Protein AF-A0A528FRF7-F1 (afdb_monomer)

pLDDT: mean 96.33, std 3.32, range [79.75, 98.62]

Radius of gyration: 13.52 Å; Cα contacts (8 Å, |Δi|>4): 137; chains: 1; bounding box: 30×24×41 Å

Foldseek 3Di:
DVVVPPQEDEDEQVVLCQAPNLVSLVVVVVVQVPDPGHYQYEYEDPRPVDPPPDHTNDDDDPVSNVVVCPDPRHDYHDDNPPVVVD

Mean predicted aligned error: 2.52 Å

Structure (mmCIF, N/CA/C/O backbone):
data_AF-A0A528FRF7-F1
#
_entry.id   AF-A0A528FRF7-F1
#
loop_
_atom_site.group_PDB
_atom_site.id
_atom_site.type_symbol
_atom_site.label_atom_id
_atom_site.label_alt_id
_atom_site.label_comp_id
_atom_site.label_asym_id
_atom_site.label_entity_id
_atom_site.label_seq_id
_atom_site.pdbx_PDB_ins_code
_atom_site.Cartn_x
_atom_site.Cartn_y
_atom_site.Cartn_z
_atom_site.occupancy
_atom_site.B_iso_or_equiv
_atom_site.auth_seq_id
_atom_site.auth_comp_id
_atom_site.auth_asym_id
_atom_site.auth_atom_id
_atom_site.pdbx_PDB_model_num
ATOM 1 N N . VAL A 1 1 ? 1.915 0.196 19.813 1.00 81.56 1 VAL A N 1
ATOM 2 C CA . VAL A 1 1 ? 1.434 1.600 19.749 1.00 81.56 1 VAL A CA 1
ATOM 3 C C . VAL A 1 1 ? 0.141 1.842 20.534 1.00 81.56 1 VAL A C 1
ATOM 5 O O . VAL A 1 1 ? 0.085 2.840 21.234 1.00 81.56 1 VAL A O 1
ATOM 8 N N . ILE A 1 2 ? -0.843 0.925 20.521 1.00 93.19 2 ILE A N 1
ATOM 9 C CA . ILE A 1 2 ? -2.150 1.091 21.205 1.00 93.19 2 ILE A CA 1
ATOM 10 C C . ILE A 1 2 ? -2.045 1.515 22.685 1.00 93.19 2 ILE A C 1
ATOM 12 O O . ILE A 1 2 ? -2.690 2.496 23.051 1.00 93.19 2 ILE A O 1
ATOM 16 N N . PRO A 1 3 ? -1.205 0.886 23.540 1.00 95.12 3 PRO A N 1
ATOM 17 C CA . PRO A 1 3 ? -1.112 1.280 24.952 1.00 95.12 3 PRO A CA 1
ATOM 18 C C . PRO A 1 3 ? -0.570 2.700 25.176 1.00 95.12 3 PRO A C 1
ATOM 20 O O . PRO A 1 3 ? -0.651 3.220 26.283 1.00 95.12 3 PRO A O 1
ATOM 23 N N . HIS A 1 4 ? -0.014 3.323 24.132 1.00 96.38 4 HIS A N 1
ATOM 24 C CA . HIS A 1 4 ? 0.519 4.683 24.156 1.00 96.38 4 HIS A CA 1
ATOM 25 C C . HIS A 1 4 ? -0.443 5.715 23.540 1.00 96.38 4 HIS A C 1
ATOM 27 O O . HIS A 1 4 ? -0.061 6.867 23.366 1.00 96.38 4 HIS A O 1
ATOM 33 N N . GLY A 1 5 ? -1.683 5.329 23.215 1.00 96.81 5 GLY A N 1
ATOM 34 C CA . GLY A 1 5 ? -2.741 6.247 22.775 1.00 96.81 5 GLY A CA 1
ATOM 35 C C . GLY A 1 5 ? -2.842 6.478 21.264 1.00 96.81 5 GLY A C 1
ATOM 36 O O . GLY A 1 5 ? -3.769 7.152 20.826 1.00 96.81 5 GLY A O 1
ATOM 37 N N . THR A 1 6 ? -1.956 5.904 20.444 1.00 96.75 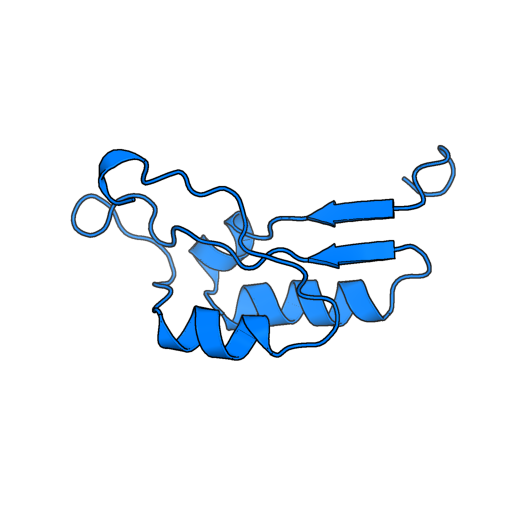6 THR A N 1
ATOM 38 C CA . THR A 1 6 ? -2.106 5.938 18.979 1.00 96.75 6 THR A CA 1
ATOM 39 C C . THR A 1 6 ? -3.177 4.941 18.548 1.00 96.75 6 THR A C 1
ATOM 41 O O . THR A 1 6 ? -2.963 3.728 18.590 1.00 96.75 6 THR A O 1
ATOM 44 N N . THR A 1 7 ? -4.324 5.463 18.127 1.00 96.56 7 THR A N 1
ATOM 45 C CA . THR A 1 7 ? -5.502 4.681 17.719 1.00 96.56 7 THR A CA 1
ATOM 46 C C . THR A 1 7 ? -5.764 4.724 16.217 1.00 96.56 7 THR A C 1
ATOM 48 O O . THR A 1 7 ? -6.663 4.041 15.729 1.00 96.56 7 THR A O 1
ATOM 51 N N . SER A 1 8 ? -5.031 5.551 15.472 1.00 97.50 8 SER A N 1
ATOM 52 C CA . SER A 1 8 ? -5.198 5.705 14.029 1.00 97.50 8 SER A CA 1
ATOM 53 C C . SER A 1 8 ? -3.865 5.992 13.352 1.00 97.50 8 SER A C 1
ATOM 55 O O . SER A 1 8 ? -3.034 6.714 13.905 1.00 97.50 8 SER A O 1
ATOM 57 N N . MET A 1 9 ? -3.672 5.429 12.164 1.00 97.00 9 MET A N 1
ATOM 58 C CA . MET A 1 9 ? -2.501 5.650 11.322 1.00 97.00 9 MET A CA 1
ATOM 59 C C . MET A 1 9 ? -2.884 5.639 9.844 1.00 97.00 9 MET A C 1
ATOM 61 O O . MET A 1 9 ? -3.831 4.963 9.447 1.00 97.00 9 MET A O 1
ATOM 65 N N . PHE A 1 10 ? -2.117 6.391 9.066 1.00 97.75 10 PHE A N 1
ATOM 66 C CA . PHE A 1 10 ? -2.121 6.391 7.611 1.00 97.75 10 PHE A CA 1
ATOM 67 C C . PHE A 1 10 ? -0.782 5.778 7.220 1.00 97.75 10 PHE A C 1
ATOM 69 O O . PHE A 1 10 ? 0.256 6.306 7.624 1.00 97.75 10 PHE A O 1
ATOM 76 N N . ILE A 1 11 ? -0.805 4.623 6.564 1.00 97.88 11 ILE A N 1
ATOM 77 C CA . ILE A 1 11 ? 0.411 3.882 6.227 1.00 97.88 11 ILE A CA 1
ATOM 78 C C . ILE A 1 11 ? 0.612 3.851 4.719 1.00 97.88 11 ILE A C 1
ATOM 80 O O . ILE A 1 11 ? -0.343 3.682 3.966 1.00 97.88 11 ILE A O 1
ATOM 84 N N . ASP A 1 12 ? 1.865 3.958 4.299 1.00 98.38 12 ASP A N 1
ATOM 85 C CA . ASP A 1 12 ? 2.296 3.714 2.928 1.00 98.38 12 ASP A CA 1
ATOM 86 C C . ASP A 1 12 ? 3.202 2.473 2.935 1.00 98.38 12 ASP A C 1
ATOM 88 O O . ASP A 1 12 ? 4.325 2.554 3.427 1.00 98.38 12 ASP A O 1
ATOM 92 N N . PRO A 1 13 ? 2.729 1.298 2.484 1.00 98.12 13 PRO A N 1
ATOM 93 C CA . PRO A 1 13 ? 3.493 0.056 2.517 1.00 98.12 13 PRO A CA 1
ATOM 94 C C . PRO A 1 13 ? 4.498 -0.028 1.348 1.00 98.12 13 PRO A C 1
ATOM 96 O O . PRO A 1 13 ? 4.616 -1.071 0.696 1.00 98.12 13 PRO A O 1
ATOM 99 N N . HIS A 1 14 ? 5.212 1.057 1.033 1.00 98.25 14 HIS A N 1
ATOM 100 C CA . HIS A 1 14 ? 6.060 1.115 -0.158 1.00 98.25 14 HIS A CA 1
ATOM 101 C C . HIS A 1 14 ? 7.301 0.220 -0.060 1.00 98.25 14 HIS A C 1
ATOM 103 O O . HIS A 1 14 ? 7.827 -0.221 -1.084 1.00 98.25 14 HIS A O 1
ATOM 109 N N . GLU A 1 15 ? 7.769 -0.115 1.142 1.00 97.94 15 GLU A N 1
ATOM 110 C CA . GLU A 1 15 ? 8.925 -0.993 1.321 1.00 97.94 15 GLU A CA 1
ATOM 111 C C . GLU A 1 15 ? 8.575 -2.430 0.941 1.00 97.94 15 GLU A C 1
ATOM 113 O O . GLU A 1 15 ? 9.292 -3.058 0.162 1.00 97.94 15 GLU A O 1
ATOM 118 N N . ILE A 1 16 ? 7.440 -2.949 1.427 1.00 98.25 16 ILE A N 1
ATOM 119 C CA . ILE A 1 16 ? 6.986 -4.295 1.050 1.00 98.25 16 ILE A CA 1
ATOM 120 C C . ILE A 1 16 ? 6.551 -4.342 -0.417 1.00 98.25 16 ILE A C 1
ATOM 122 O O . ILE A 1 16 ? 6.754 -5.363 -1.071 1.00 98.25 16 ILE A O 1
ATOM 126 N N . ALA A 1 17 ? 6.028 -3.242 -0.965 1.00 98.25 17 ALA A N 1
ATOM 127 C CA . ALA A 1 17 ? 5.702 -3.147 -2.382 1.00 98.25 17 ALA A CA 1
ATOM 128 C C . ALA A 1 17 ? 6.955 -3.213 -3.267 1.00 98.25 17 ALA A C 1
ATOM 130 O O . ALA A 1 17 ? 6.949 -3.924 -4.266 1.00 98.25 17 ALA A O 1
ATOM 131 N N . ASN A 1 18 ? 8.060 -2.572 -2.876 1.00 98.31 18 ASN A N 1
ATOM 132 C CA . ASN A 1 18 ? 9.330 -2.691 -3.598 1.00 98.31 18 ASN A CA 1
ATOM 133 C C . ASN A 1 18 ? 9.893 -4.122 -3.602 1.00 9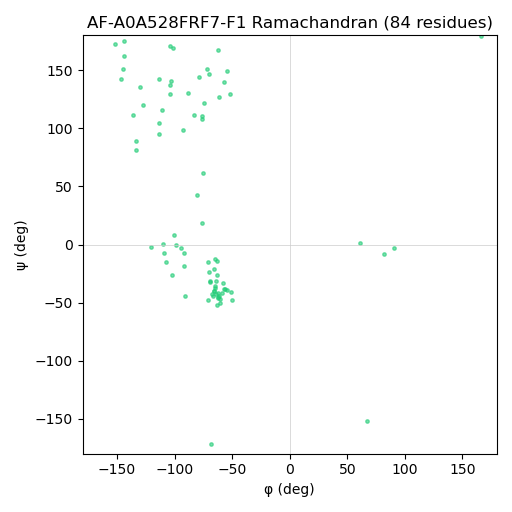8.31 18 ASN A C 1
ATOM 135 O O . ASN A 1 18 ? 10.623 -4.485 -4.521 1.00 98.31 18 ASN A O 1
ATOM 139 N N . VAL A 1 19 ? 9.563 -4.946 -2.602 1.00 98.31 19 VAL A N 1
ATOM 140 C CA . VAL A 1 19 ? 10.039 -6.338 -2.514 1.00 98.31 19 VAL A CA 1
ATOM 141 C C . VAL A 1 19 ? 9.082 -7.326 -3.183 1.00 98.31 19 VAL A C 1
ATOM 143 O O . VAL A 1 19 ? 9.536 -8.226 -3.883 1.00 98.31 19 VAL A O 1
ATOM 146 N N . LEU A 1 20 ? 7.774 -7.192 -2.949 1.00 98.44 20 LEU A N 1
ATOM 147 C CA . LEU A 1 20 ? 6.755 -8.191 -3.303 1.00 98.44 20 LEU A CA 1
ATOM 148 C C . LEU A 1 20 ? 5.672 -7.673 -4.260 1.00 98.44 20 LEU A C 1
ATOM 150 O O . LEU A 1 20 ? 4.792 -8.443 -4.637 1.00 98.44 20 LEU A O 1
ATOM 154 N N . GLY A 1 21 ? 5.701 -6.398 -4.642 1.00 98.38 21 GLY A N 1
ATOM 155 C CA . GLY A 1 21 ? 4.712 -5.780 -5.525 1.00 98.38 21 GLY A CA 1
ATOM 156 C C . GLY A 1 21 ? 3.321 -5.681 -4.907 1.00 98.38 21 GLY A C 1
ATOM 157 O O . GLY A 1 21 ? 3.157 -5.620 -3.685 1.00 98.38 21 GLY A O 1
ATOM 158 N N . LEU A 1 22 ? 2.304 -5.697 -5.772 1.00 98.44 22 LEU A N 1
ATOM 159 C CA . LEU A 1 22 ? 0.893 -5.643 -5.386 1.00 98.44 22 LEU A CA 1
ATOM 160 C C . LEU A 1 22 ? 0.488 -6.738 -4.370 1.00 98.44 22 LEU A C 1
ATOM 162 O O . LEU A 1 22 ? -0.230 -6.413 -3.422 1.00 98.44 22 LEU A O 1
ATOM 166 N N . PRO A 1 23 ? 0.983 -7.994 -4.455 1.00 98.56 23 PRO A N 1
ATOM 167 C CA . PRO A 1 23 ? 0.773 -8.988 -3.399 1.00 98.56 23 PRO A CA 1
ATOM 168 C C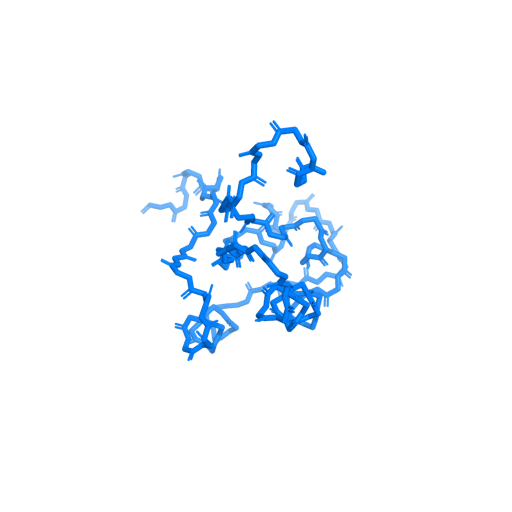 . PRO A 1 23 ? 1.257 -8.542 -2.013 1.00 98.56 23 PRO A C 1
ATOM 170 O O . PRO A 1 23 ? 0.591 -8.809 -1.016 1.00 98.56 23 PRO A O 1
ATOM 173 N N . GLY A 1 24 ? 2.389 -7.837 -1.932 1.00 98.44 24 GLY A N 1
ATOM 174 C CA . GLY A 1 24 ? 2.897 -7.278 -0.677 1.00 98.44 24 GLY A CA 1
ATOM 175 C C . GLY A 1 24 ? 1.969 -6.217 -0.089 1.00 98.44 24 GLY A C 1
ATOM 176 O O . GLY A 1 24 ? 1.680 -6.233 1.107 1.00 98.44 24 GLY A O 1
ATOM 177 N N . VAL A 1 25 ? 1.444 -5.337 -0.947 1.00 98.50 25 VAL A N 1
ATOM 178 C CA . VAL A 1 25 ? 0.440 -4.332 -0.560 1.00 98.50 25 VAL A CA 1
ATOM 179 C C . VAL A 1 25 ? -0.826 -5.014 -0.046 1.00 98.50 25 VAL A C 1
ATOM 181 O O . VAL A 1 25 ? -1.343 -4.634 1.003 1.00 98.50 25 VAL A O 1
ATOM 184 N N . ARG A 1 26 ? -1.290 -6.063 -0.736 1.00 98.56 26 ARG A N 1
ATOM 185 C CA . ARG A 1 26 ? -2.474 -6.832 -0.344 1.00 98.56 26 ARG A CA 1
ATOM 186 C C . ARG A 1 26 ? -2.337 -7.443 1.049 1.00 98.56 26 ARG A C 1
ATOM 188 O O . ARG A 1 26 ? -3.282 -7.366 1.824 1.00 98.56 26 ARG A O 1
ATOM 195 N N . LEU A 1 27 ? -1.168 -7.991 1.384 1.00 98.44 27 LEU A N 1
ATOM 196 C CA . LEU A 1 27 ? -0.904 -8.545 2.717 1.00 98.44 27 LEU A CA 1
ATOM 197 C C . LEU A 1 27 ? -1.042 -7.482 3.817 1.00 98.44 27 LEU A C 1
ATOM 199 O O . LEU A 1 27 ? -1.706 -7.723 4.821 1.00 98.44 27 LEU A O 1
ATOM 203 N N . MET A 1 28 ? -0.454 -6.298 3.621 1.00 98.25 28 MET A N 1
ATOM 204 C CA . MET A 1 28 ? -0.561 -5.196 4.590 1.00 98.25 28 MET A CA 1
ATOM 205 C C . MET A 1 28 ? -1.993 -4.668 4.703 1.00 98.25 28 MET A C 1
ATOM 207 O O . MET A 1 28 ? -2.455 -4.379 5.803 1.00 98.25 28 MET A O 1
ATOM 211 N N . HIS A 1 29 ? -2.693 -4.557 3.574 1.00 98.44 29 HIS A N 1
ATOM 212 C CA . HIS A 1 29 ? -4.096 -4.160 3.522 1.00 98.44 29 HIS A CA 1
ATOM 213 C C . HIS A 1 29 ? -5.000 -5.135 4.287 1.00 98.44 29 HIS A C 1
ATOM 215 O O . HIS A 1 29 ? -5.786 -4.706 5.130 1.00 98.44 29 HIS A O 1
ATOM 221 N N . ASP A 1 30 ? -4.881 -6.437 4.023 1.00 98.44 30 ASP A N 1
ATOM 222 C CA . ASP A 1 30 ? -5.765 -7.443 4.617 1.00 98.44 30 ASP A CA 1
ATOM 223 C C . ASP A 1 30 ? -5.585 -7.507 6.144 1.00 98.44 30 ASP A C 1
ATOM 225 O O . ASP A 1 30 ? -6.570 -7.605 6.875 1.00 98.44 30 ASP A O 1
ATOM 229 N N . GLU A 1 31 ? -4.352 -7.349 6.641 1.00 98.00 31 GLU A N 1
ATOM 230 C CA . GLU A 1 31 ? -4.090 -7.197 8.077 1.00 98.00 31 GLU A CA 1
ATOM 231 C C . GLU A 1 31 ? -4.663 -5.883 8.624 1.00 98.00 31 GLU A C 1
ATOM 233 O O . GLU A 1 31 ? -5.317 -5.878 9.665 1.00 98.00 31 GLU A O 1
ATOM 238 N N . ALA A 1 32 ? -4.484 -4.763 7.914 1.00 97.94 32 ALA A N 1
ATOM 239 C CA . ALA A 1 32 ? -4.984 -3.454 8.330 1.00 97.94 32 ALA A CA 1
ATOM 240 C C . ALA A 1 32 ? -6.506 -3.435 8.559 1.00 97.94 32 ALA A C 1
ATOM 242 O O . ALA A 1 32 ? -6.968 -2.815 9.519 1.00 97.94 32 ALA A O 1
ATOM 243 N N . VAL A 1 33 ? -7.275 -4.147 7.728 1.00 97.62 33 VAL A N 1
ATOM 244 C CA . VAL A 1 33 ? -8.743 -4.253 7.832 1.00 97.62 33 VAL A CA 1
ATOM 245 C C . VAL A 1 33 ? -9.196 -4.943 9.126 1.00 97.62 33 VAL A C 1
ATOM 247 O O . VAL A 1 33 ? -10.255 -4.613 9.658 1.00 97.62 33 VAL A O 1
ATOM 250 N N . VAL A 1 34 ? -8.414 -5.883 9.664 1.00 97.31 34 VAL A N 1
ATOM 251 C CA . VAL A 1 34 ? -8.812 -6.687 10.837 1.00 97.31 34 VAL A CA 1
ATOM 252 C C . VAL A 1 34 ? -8.235 -6.180 12.162 1.00 97.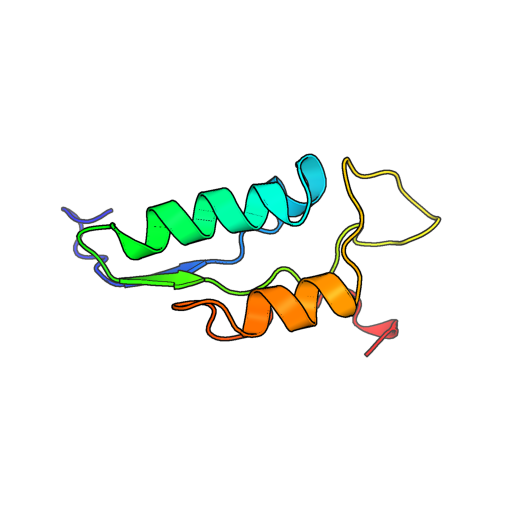31 34 VAL A C 1
ATOM 254 O O . VAL A 1 34 ? -8.512 -6.752 13.221 1.00 97.31 34 VAL A O 1
ATOM 257 N N . MET A 1 35 ? -7.443 -5.107 12.139 1.00 96.81 35 MET A N 1
ATOM 258 C CA . MET A 1 35 ? -6.819 -4.566 13.343 1.00 96.81 35 MET A CA 1
ATOM 259 C C . MET A 1 35 ? -7.840 -3.900 14.284 1.00 96.81 35 MET A C 1
ATOM 261 O O . MET A 1 35 ? -8.772 -3.234 13.842 1.00 96.81 35 MET A O 1
ATOM 265 N N . PRO A 1 36 ? -7.636 -3.965 15.616 1.00 95.38 36 PRO A N 1
ATOM 266 C CA . PRO A 1 36 ? -8.501 -3.305 16.603 1.00 95.38 36 PRO A CA 1
ATOM 267 C C . PRO A 1 36 ? -8.265 -1.780 16.702 1.00 95.38 36 PRO A C 1
ATOM 269 O O . PRO A 1 36 ? -8.588 -1.160 17.715 1.00 95.38 36 PRO A O 1
ATOM 272 N N . ILE A 1 37 ? -7.644 -1.185 15.683 1.00 96.50 37 ILE A N 1
ATOM 273 C CA . ILE A 1 37 ? -7.361 0.245 15.522 1.00 96.50 37 ILE A CA 1
ATOM 274 C C . ILE A 1 37 ? -7.507 0.619 14.051 1.00 96.50 37 ILE A C 1
ATOM 276 O O . ILE A 1 37 ? -7.418 -0.243 13.183 1.00 96.50 37 ILE A O 1
ATOM 280 N N . ASN A 1 38 ? -7.656 1.911 13.762 1.00 97.56 38 ASN A N 1
ATOM 281 C CA . ASN A 1 38 ? -7.769 2.363 12.380 1.00 97.56 38 ASN A CA 1
ATOM 282 C C . ASN A 1 38 ? -6.388 2.342 11.714 1.00 97.56 38 ASN A C 1
ATOM 284 O O . ASN A 1 38 ? -5.521 3.157 12.040 1.00 97.56 38 ASN A O 1
ATOM 288 N N . VAL A 1 39 ? -6.187 1.432 10.772 1.00 97.81 39 VAL A N 1
ATOM 289 C CA . VAL A 1 39 ? -5.001 1.408 9.916 1.00 97.81 39 VAL A CA 1
ATOM 290 C C . VAL A 1 39 ? -5.475 1.700 8.505 1.00 97.81 39 VAL A C 1
ATOM 292 O O . VAL A 1 39 ? -5.962 0.807 7.829 1.00 97.81 39 VAL A O 1
ATOM 295 N N . LEU A 1 40 ? -5.402 2.960 8.087 1.00 98.19 40 LEU A N 1
ATOM 296 C CA . LEU A 1 40 ? -5.812 3.380 6.751 1.00 98.19 40 LEU A CA 1
ATOM 297 C C . LEU A 1 40 ? -4.614 3.235 5.812 1.00 98.19 40 LEU A C 1
ATOM 299 O O . LEU A 1 40 ? -3.520 3.704 6.137 1.00 98.19 40 LEU A O 1
ATOM 303 N N . VAL A 1 41 ? -4.801 2.585 4.667 1.00 98.56 41 VAL A N 1
ATOM 304 C CA . VAL A 1 41 ? -3.696 2.239 3.766 1.00 98.56 41 VAL A CA 1
ATOM 305 C C . VAL A 1 41 ? -3.678 3.183 2.568 1.00 98.56 41 VAL A C 1
ATOM 307 O O . VAL A 1 41 ? -4.714 3.526 2.002 1.00 98.56 41 VAL A O 1
ATOM 310 N N . GLN A 1 42 ? -2.492 3.629 2.181 1.00 98.62 42 GLN A N 1
ATOM 311 C CA . GLN A 1 42 ? -2.256 4.366 0.948 1.00 98.62 42 GLN A CA 1
ATOM 312 C C . GLN A 1 42 ? -1.630 3.421 -0.081 1.00 98.62 42 GLN A C 1
ATOM 314 O O . GLN A 1 42 ? -0.804 2.584 0.268 1.00 98.62 42 GLN A O 1
ATOM 319 N N . MET A 1 43 ? -2.034 3.526 -1.344 1.00 98.31 43 MET A N 1
ATOM 320 C CA . MET A 1 43 ? -1.465 2.730 -2.428 1.00 98.31 43 MET A CA 1
ATOM 321 C C . MET A 1 43 ? -0.070 3.268 -2.790 1.00 98.31 43 MET A C 1
ATOM 323 O O . MET A 1 43 ? 0.012 4.437 -3.176 1.00 98.31 43 MET A O 1
ATOM 327 N N . PRO A 1 44 ? 1.014 2.473 -2.718 1.00 98.12 44 PRO A N 1
ATOM 328 C CA . PRO A 1 44 ? 2.350 2.943 -3.078 1.00 98.12 44 PRO A CA 1
ATOM 329 C C . PRO A 1 44 ? 2.415 3.471 -4.512 1.00 98.12 44 PRO A C 1
ATOM 331 O O . PRO A 1 44 ? 1.819 2.902 -5.427 1.00 98.12 44 PRO A O 1
ATOM 334 N N . SER A 1 45 ? 3.145 4.569 -4.706 1.00 96.06 45 SER A N 1
ATOM 335 C CA . SER A 1 45 ? 3.101 5.337 -5.957 1.00 96.06 45 SER A CA 1
ATOM 336 C C . SER A 1 45 ? 4.295 5.108 -6.892 1.00 96.06 45 SER A C 1
ATOM 338 O O . SER A 1 45 ? 4.173 5.304 -8.098 1.00 96.06 45 SER A O 1
ATOM 340 N N . CYS A 1 46 ? 5.455 4.728 -6.343 1.00 93.88 46 CYS A N 1
ATOM 341 C CA . CYS A 1 46 ? 6.735 4.686 -7.051 1.00 93.88 46 CYS A CA 1
ATOM 342 C C . CYS A 1 46 ? 7.459 3.364 -6.755 1.00 93.88 46 CYS A C 1
ATOM 344 O O . CYS A 1 46 ? 8.228 3.271 -5.798 1.00 93.88 46 CYS A O 1
ATOM 346 N N . VAL A 1 47 ? 7.198 2.334 -7.563 1.00 96.38 47 VAL A N 1
ATOM 347 C CA . VAL A 1 47 ? 7.868 1.029 -7.465 1.00 96.38 47 VAL A CA 1
ATOM 348 C C . VAL A 1 47 ? 8.246 0.542 -8.872 1.00 96.38 47 VAL A C 1
ATOM 350 O O . VAL A 1 47 ? 7.339 0.209 -9.637 1.00 96.38 47 VAL A O 1
ATOM 353 N N . PRO A 1 48 ? 9.546 0.471 -9.222 1.00 96.50 48 PRO A N 1
ATOM 354 C CA . PRO A 1 48 ? 10.676 1.074 -8.502 1.00 96.50 48 PRO A CA 1
ATOM 355 C C . PRO A 1 48 ? 10.577 2.610 -8.459 1.00 96.50 48 PRO A C 1
ATOM 357 O O . PRO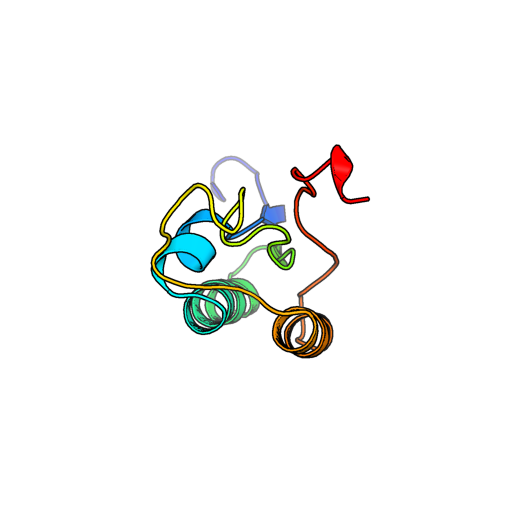 A 1 48 ? 9.800 3.223 -9.195 1.00 96.50 48 PRO A O 1
ATOM 360 N N . SER A 1 49 ? 11.390 3.248 -7.618 1.00 94.44 49 SER A N 1
ATOM 361 C CA . SER A 1 49 ? 11.422 4.710 -7.494 1.00 94.44 49 SER A CA 1
ATOM 362 C C . SER A 1 49 ? 11.996 5.407 -8.735 1.00 94.44 49 SER A C 1
ATOM 364 O O . SER A 1 49 ? 11.549 6.497 -9.095 1.00 94.44 49 SER A O 1
ATOM 366 N N . ALA A 1 50 ? 12.941 4.760 -9.424 1.00 94.06 50 ALA A N 1
ATOM 367 C CA . ALA A 1 50 ? 13.600 5.259 -10.628 1.00 94.06 50 ALA A CA 1
ATOM 368 C C . ALA A 1 50 ? 13.674 4.178 -11.732 1.00 94.06 50 ALA A C 1
ATOM 370 O O . ALA A 1 50 ? 14.716 3.534 -11.912 1.00 94.06 50 ALA A O 1
ATOM 371 N N . PRO A 1 51 ? 12.591 3.972 -12.510 1.00 92.12 51 PRO A N 1
ATOM 372 C CA . PRO A 1 51 ? 12.557 2.983 -13.587 1.00 92.12 51 PRO A CA 1
ATOM 373 C C . PRO A 1 51 ? 13.732 3.123 -14.566 1.00 92.12 51 PRO A C 1
ATOM 375 O O . PRO A 1 51 ? 14.030 4.208 -15.064 1.00 92.12 51 PRO A O 1
ATOM 378 N N . GLY A 1 52 ? 14.419 2.011 -14.840 1.00 94.06 52 GLY A N 1
ATOM 379 C CA . GLY A 1 52 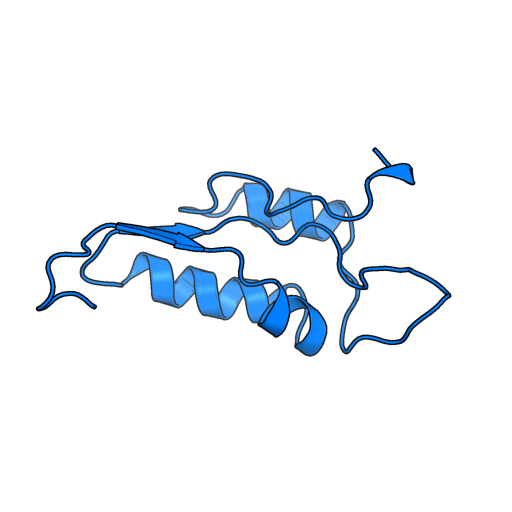? 15.588 1.959 -15.727 1.00 94.06 52 GLY A CA 1
ATOM 380 C C . GLY A 1 52 ? 16.925 2.364 -15.089 1.00 94.06 52 GLY A C 1
ATOM 381 O O . GLY A 1 52 ? 17.963 2.160 -15.717 1.00 94.06 52 GLY A O 1
ATOM 382 N N . LEU A 1 53 ? 16.927 2.891 -13.859 1.00 95.94 53 LEU A N 1
ATOM 383 C CA . LEU A 1 53 ? 18.145 3.238 -13.109 1.00 95.94 53 LEU A CA 1
ATOM 384 C C . LEU A 1 53 ? 18.431 2.283 -11.944 1.00 95.94 53 LEU A C 1
ATOM 386 O O . LEU A 1 53 ? 19.550 2.2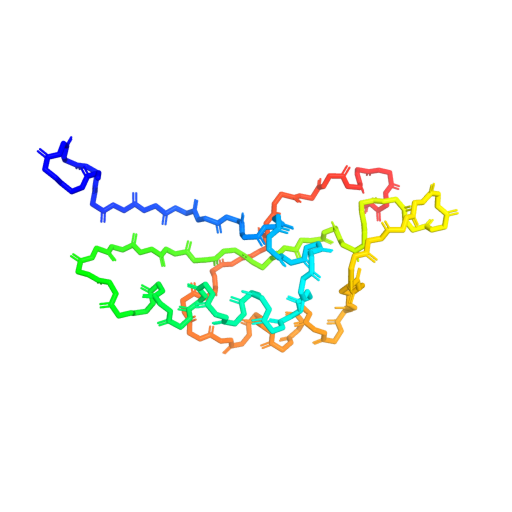60 -11.434 1.00 95.94 53 LEU A O 1
ATOM 390 N N . GLU A 1 54 ? 17.448 1.480 -11.545 1.00 94.38 54 GLU A N 1
ATOM 391 C CA . GLU A 1 54 ? 17.567 0.517 -10.454 1.00 94.38 54 GLU A CA 1
ATOM 392 C C . GLU A 1 54 ? 16.789 -0.776 -10.729 1.00 94.38 54 GLU A C 1
ATOM 394 O O . GLU A 1 54 ? 16.088 -0.906 -11.736 1.00 94.38 54 GLU A O 1
ATOM 399 N N . HIS A 1 55 ? 16.934 -1.744 -9.821 1.00 93.25 55 HIS A N 1
ATOM 400 C CA . HIS A 1 55 ? 16.198 -3.001 -9.842 1.00 93.25 55 HIS A CA 1
ATOM 401 C C . HIS A 1 55 ? 15.528 -3.232 -8.486 1.00 93.25 55 HIS A C 1
ATOM 403 O O . HIS A 1 55 ? 16.213 -3.330 -7.467 1.00 93.25 55 HIS A O 1
ATOM 409 N N . ALA A 1 56 ? 14.202 -3.331 -8.493 1.00 94.12 56 ALA A N 1
ATOM 410 C CA . ALA A 1 56 ? 13.391 -3.700 -7.339 1.00 94.12 56 ALA A CA 1
ATOM 411 C C . ALA A 1 56 ? 12.900 -5.151 -7.474 1.00 94.12 56 ALA A C 1
ATOM 413 O O . ALA A 1 56 ? 13.055 -5.779 -8.521 1.00 94.12 56 ALA A O 1
ATOM 414 N N . GLY A 1 57 ? 12.304 -5.694 -6.412 1.00 96.94 57 GLY A N 1
ATOM 415 C CA . GLY A 1 57 ? 11.661 -7.010 -6.447 1.00 96.94 57 GLY A CA 1
ATOM 416 C C . GLY A 1 57 ? 10.356 -7.029 -7.250 1.00 96.94 57 GLY A C 1
ATOM 417 O O . GLY A 1 57 ? 9.885 -8.105 -7.615 1.00 96.94 57 GLY A O 1
ATOM 418 N N . ALA A 1 58 ? 9.788 -5.857 -7.548 1.00 97.62 58 ALA A N 1
ATOM 419 C CA . ALA A 1 58 ? 8.573 -5.704 -8.336 1.00 97.62 58 ALA A CA 1
ATOM 420 C C . ALA A 1 58 ? 8.522 -4.364 -9.088 1.00 97.62 58 ALA A C 1
ATOM 422 O O . ALA A 1 58 ? 9.336 -3.469 -8.866 1.00 97.62 58 ALA A O 1
ATOM 423 N N . GLU A 1 59 ? 7.516 -4.236 -9.949 1.00 97.12 59 GLU A N 1
ATOM 424 C CA . GLU A 1 59 ? 7.109 -3.004 -10.622 1.00 97.12 59 GLU A CA 1
ATOM 425 C C . GLU A 1 59 ? 5.597 -2.842 -10.422 1.00 97.12 59 GLU A C 1
ATOM 427 O O . GLU A 1 59 ? 4.860 -3.825 -10.528 1.00 97.12 59 GLU A O 1
ATOM 432 N N . LEU A 1 60 ? 5.140 -1.632 -10.095 1.00 97.56 60 LEU A N 1
ATOM 433 C CA . LEU A 1 60 ? 3.716 -1.308 -10.005 1.00 97.56 60 LEU A CA 1
ATOM 434 C C . LEU A 1 60 ? 3.284 -0.510 -11.231 1.00 97.56 60 LEU A C 1
ATOM 436 O O . LEU A 1 60 ? 3.875 0.511 -11.580 1.00 97.56 60 LEU A O 1
ATOM 440 N N . THR A 1 61 ? 2.205 -0.960 -11.857 1.00 96.81 61 THR A N 1
ATOM 441 C CA . THR A 1 61 ? 1.613 -0.337 -13.037 1.00 96.81 61 THR A CA 1
ATOM 442 C C . THR A 1 61 ? 0.379 0.489 -12.678 1.00 96.81 61 THR A C 1
ATOM 444 O O . THR A 1 61 ? -0.199 0.381 -11.597 1.00 96.81 61 THR A O 1
ATOM 447 N N . VAL A 1 62 ? -0.101 1.285 -13.638 1.00 96.31 62 VAL A N 1
ATOM 448 C CA . VAL A 1 62 ? -1.376 2.01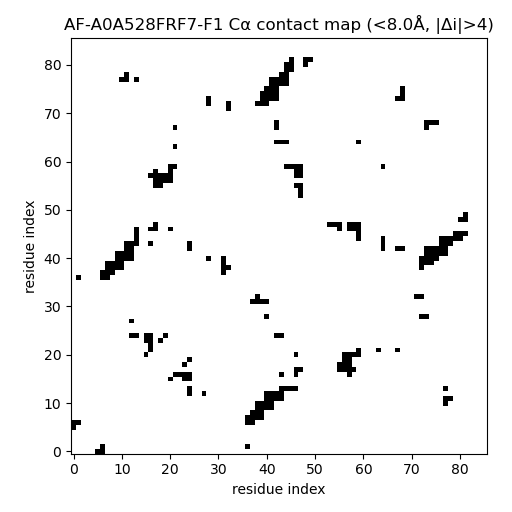1 -13.506 1.00 96.31 62 VAL A CA 1
ATOM 449 C C . VAL A 1 62 ? -2.552 1.056 -13.260 1.00 96.31 62 VAL A C 1
ATOM 451 O O . VAL A 1 62 ? -3.489 1.418 -12.549 1.00 96.31 62 VAL A O 1
ATOM 454 N N . ALA A 1 63 ? -2.513 -0.159 -13.818 1.00 98.31 63 ALA A N 1
ATOM 455 C CA . ALA A 1 63 ? -3.554 -1.160 -13.600 1.00 98.31 63 ALA A CA 1
ATOM 456 C C . ALA A 1 63 ? -3.565 -1.648 -12.144 1.00 98.31 63 ALA A C 1
ATOM 458 O O . ALA A 1 63 ? -4.635 -1.692 -11.542 1.00 98.31 63 ALA A O 1
ATOM 459 N N . ASP A 1 64 ? -2.388 -1.898 -11.564 1.00 98.19 64 ASP A N 1
ATOM 460 C CA . ASP A 1 64 ? -2.245 -2.301 -10.159 1.00 98.19 64 ASP A CA 1
ATOM 461 C C . ASP A 1 64 ? -2.763 -1.213 -9.213 1.00 98.19 64 ASP A C 1
ATOM 463 O O . ASP A 1 64 ? -3.521 -1.491 -8.286 1.00 98.19 64 ASP A O 1
ATOM 467 N N . VAL A 1 65 ? -2.406 0.050 -9.479 1.00 97.88 65 VAL A N 1
ATOM 468 C CA . VAL A 1 65 ? -2.910 1.198 -8.710 1.00 97.88 65 VAL A CA 1
ATOM 469 C C . VAL A 1 65 ? -4.428 1.308 -8.840 1.00 97.88 65 VAL A C 1
ATOM 471 O O . VAL A 1 65 ? -5.118 1.471 -7.839 1.00 97.88 65 VAL A O 1
ATOM 474 N N . THR A 1 66 ? -4.970 1.186 -10.053 1.00 98.00 66 THR A N 1
ATOM 475 C CA . THR A 1 66 ? -6.420 1.267 -10.294 1.00 98.00 66 THR A CA 1
ATOM 476 C C . THR A 1 66 ? -7.177 0.156 -9.567 1.00 98.00 66 THR A C 1
ATOM 478 O O . THR A 1 66 ? -8.233 0.414 -8.992 1.00 98.00 66 THR A O 1
ATOM 481 N N . GLU A 1 67 ? -6.641 -1.065 -9.572 1.00 98.12 67 GLU A N 1
ATOM 482 C CA . GLU A 1 67 ? -7.205 -2.202 -8.848 1.00 98.12 67 GLU A CA 1
ATOM 483 C C . GLU A 1 67 ? -7.197 -1.955 -7.336 1.00 98.12 67 GLU A C 1
ATOM 485 O O . GLU A 1 67 ? -8.243 -2.052 -6.692 1.00 98.12 67 GLU A O 1
ATOM 490 N N . ALA A 1 68 ? -6.040 -1.594 -6.778 1.00 98.00 68 ALA A N 1
ATOM 491 C CA . ALA A 1 68 ? -5.878 -1.400 -5.342 1.00 98.00 68 ALA A CA 1
ATOM 492 C C . ALA A 1 68 ? -6.715 -0.239 -4.801 1.00 98.00 68 ALA A C 1
ATOM 494 O O . ALA A 1 68 ? -7.273 -0.331 -3.713 1.00 98.00 68 ALA A O 1
ATOM 495 N N . MET A 1 69 ? -6.869 0.834 -5.578 1.00 97.88 69 MET A N 1
ATOM 496 C CA . MET A 1 69 ? -7.712 1.978 -5.215 1.00 97.88 69 MET A CA 1
ATOM 497 C C . MET A 1 69 ? -9.203 1.622 -5.086 1.00 97.88 69 MET A C 1
ATOM 499 O O . MET A 1 69 ? -9.966 2.418 -4.542 1.00 97.88 69 MET A O 1
ATOM 503 N N . ALA A 1 70 ? -9.634 0.455 -5.578 1.00 98.12 70 ALA A N 1
ATOM 504 C CA . ALA A 1 7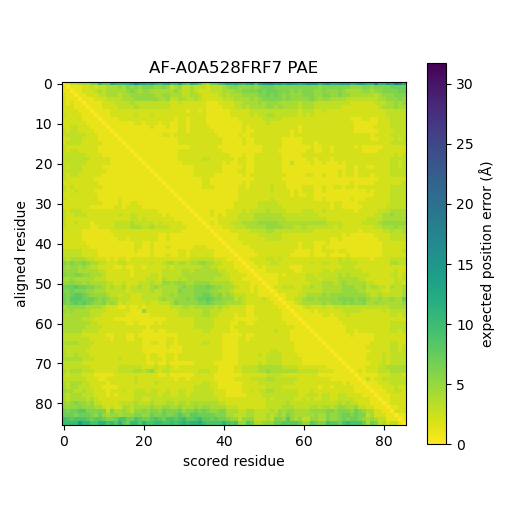0 ? -10.989 -0.059 -5.387 1.00 98.12 70 ALA A CA 1
ATOM 505 C C . ALA A 1 70 ? -11.133 -0.966 -4.151 1.00 98.12 70 ALA A C 1
ATOM 507 O O . ALA A 1 70 ? -12.250 -1.383 -3.834 1.00 98.12 70 ALA A O 1
ATOM 508 N N . TRP A 1 71 ? -10.035 -1.314 -3.474 1.00 98.25 71 TRP A N 1
ATOM 509 C CA . TRP A 1 71 ? -10.085 -2.116 -2.255 1.00 98.25 71 TRP A CA 1
ATOM 510 C C . TRP A 1 71 ? -10.637 -1.292 -1.090 1.00 98.25 71 TRP A C 1
ATOM 512 O O . TRP A 1 71 ? -10.503 -0.068 -1.039 1.00 98.25 71 TRP A O 1
ATOM 522 N N . GLU A 1 72 ? -11.282 -1.976 -0.145 1.00 97.06 72 GLU A N 1
ATOM 523 C CA . GLU A 1 72 ? -11.700 -1.359 1.113 1.00 97.06 72 GLU A CA 1
ATOM 524 C C . GLU A 1 72 ? -10.487 -0.711 1.795 1.00 97.06 72 GLU A C 1
ATOM 526 O O . GLU A 1 72 ? -9.370 -1.166 1.628 1.00 97.06 72 GLU A O 1
ATOM 531 N N . ASN A 1 73 ? -10.662 0.367 2.556 1.00 95.88 73 ASN A N 1
ATOM 532 C CA . ASN A 1 73 ? -9.593 0.898 3.412 1.00 95.88 73 ASN A CA 1
ATOM 533 C C . ASN A 1 73 ? -8.291 1.375 2.700 1.00 95.88 73 ASN A C 1
ATOM 535 O O . ASN A 1 73 ? -7.380 1.868 3.371 1.00 95.88 73 ASN A O 1
ATOM 539 N N . ILE A 1 74 ? -8.215 1.312 1.362 1.00 98.31 74 ILE A N 1
ATOM 540 C CA . ILE A 1 74 ? -7.263 2.063 0.540 1.00 98.31 74 ILE A CA 1
ATOM 541 C C . ILE A 1 74 ? -7.853 3.454 0.314 1.00 98.31 74 ILE A C 1
ATOM 543 O O . ILE A 1 74 ? -8.876 3.626 -0.344 1.00 98.31 74 ILE A O 1
ATOM 547 N N . ILE A 1 75 ? -7.227 4.463 0.910 1.00 98.06 75 ILE A N 1
ATOM 548 C CA . ILE A 1 75 ? -7.816 5.806 1.054 1.00 98.06 75 ILE A CA 1
ATOM 549 C C . ILE A 1 75 ? -7.148 6.876 0.189 1.00 98.06 75 ILE A C 1
ATOM 551 O O . ILE A 1 75 ? -7.527 8.047 0.240 1.00 98.06 75 ILE A O 1
ATOM 555 N N . GLY A 1 76 ? -6.139 6.503 -0.590 1.00 97.44 76 GLY A N 1
ATOM 556 C CA . GLY A 1 76 ? -5.408 7.433 -1.433 1.00 97.44 76 GLY A CA 1
ATOM 557 C C . GLY A 1 76 ? -4.118 6.842 -1.966 1.00 97.44 76 GLY A C 1
ATOM 558 O O . GLY A 1 76 ? -3.756 5.711 -1.655 1.00 97.44 76 GLY A O 1
ATOM 559 N N . LEU A 1 77 ? -3.414 7.647 -2.751 1.00 97.19 77 LEU A N 1
ATOM 560 C CA . LEU A 1 77 ? -2.057 7.348 -3.182 1.00 97.19 77 LEU A CA 1
ATOM 561 C C . LEU A 1 77 ? -1.071 7.681 -2.046 1.00 97.19 77 LEU A C 1
ATOM 563 O O . LEU A 1 77 ? -1.293 8.630 -1.286 1.00 97.19 77 LEU A O 1
ATOM 567 N N . GLY A 1 78 ? -0.015 6.879 -1.915 1.00 96.25 78 GLY A N 1
ATOM 568 C CA . GLY A 1 78 ? 1.120 7.109 -1.023 1.00 96.25 78 GLY A CA 1
ATOM 569 C C . GLY A 1 78 ? 1.952 8.308 -1.469 1.00 96.25 78 GLY A C 1
ATOM 570 O O . GLY A 1 78 ? 1.567 9.051 -2.379 1.00 96.25 78 GLY A O 1
ATOM 571 N N . GLU A 1 79 ? 3.102 8.519 -0.837 1.00 96.38 79 GLU A N 1
ATOM 572 C CA . GLU A 1 79 ? 3.954 9.653 -1.193 1.00 96.38 79 GLU A CA 1
ATOM 573 C C . GLU A 1 79 ? 4.425 9.549 -2.648 1.00 96.38 79 GLU A C 1
ATOM 575 O O . GLU A 1 79 ? 4.944 8.522 -3.075 1.00 96.38 79 GLU A O 1
ATOM 580 N N . VAL A 1 80 ? 4.219 10.604 -3.441 1.00 95.31 80 VAL A N 1
ATOM 581 C CA . VAL A 1 80 ? 4.670 10.647 -4.838 1.00 95.31 80 VAL A CA 1
ATOM 582 C C . VAL A 1 80 ? 6.048 11.280 -4.884 1.00 95.31 80 VAL A C 1
ATOM 584 O O . VAL A 1 80 ? 6.188 12.501 -4.843 1.00 95.31 80 VAL A O 1
ATOM 587 N N . MET A 1 81 ? 7.072 10.430 -4.944 1.00 93.75 81 MET A N 1
ATOM 588 C CA . MET A 1 81 ? 8.467 10.872 -4.888 1.00 93.75 81 MET A CA 1
ATOM 589 C C . MET A 1 81 ? 9.082 11.138 -6.263 1.00 93.75 81 MET A C 1
ATOM 591 O O . MET A 1 81 ? 10.060 11.881 -6.360 1.00 93.75 81 MET A O 1
ATOM 595 N N . ASN A 1 82 ? 8.491 10.611 -7.341 1.00 91.56 82 ASN A N 1
ATOM 596 C CA . ASN A 1 82 ? 8.866 10.960 -8.712 1.00 91.56 82 ASN A CA 1
ATOM 597 C C . ASN A 1 82 ? 8.322 12.349 -9.100 1.00 91.56 82 ASN A C 1
ATOM 599 O O . ASN A 1 82 ? 7.530 12.486 -10.028 1.00 91.56 82 ASN A O 1
ATOM 603 N N . PHE A 1 83 ? 8.751 13.387 -8.379 1.00 90.31 83 PHE A N 1
ATOM 604 C CA . PHE A 1 83 ? 8.363 14.777 -8.621 1.00 90.31 83 PHE A CA 1
ATOM 605 C C . PHE A 1 83 ? 8.543 15.228 -10.086 1.00 90.31 83 PHE A C 1
ATOM 607 O O . PHE A 1 83 ? 7.645 15.894 -10.589 1.00 90.31 83 PHE A O 1
ATOM 614 N N . PRO A 1 84 ? 9.628 14.869 -10.808 1.00 89.56 84 PRO A N 1
ATOM 615 C CA . PRO A 1 84 ? 9.768 15.245 -12.217 1.00 89.56 84 PRO A CA 1
ATOM 616 C C . PRO A 1 84 ? 8.737 14.604 -13.158 1.00 89.56 84 PRO A C 1
ATOM 618 O O . PRO A 1 84 ? 8.571 15.086 -14.277 1.00 89.56 84 PRO A O 1
ATOM 621 N N . GLY A 1 85 ? 8.119 13.492 -12.752 1.00 85.56 85 GLY A N 1
ATOM 622 C CA . GLY A 1 85 ? 7.155 12.737 -13.552 1.00 85.56 85 GLY A CA 1
ATOM 623 C C . GLY A 1 85 ? 5.685 13.090 -13.303 1.00 85.56 85 GLY A C 1
ATOM 624 O O . GLY A 1 85 ? 4.830 12.505 -13.967 1.00 85.56 85 GLY A O 1
ATOM 625 N N . VAL A 1 86 ? 5.398 13.997 -12.362 1.00 79.75 86 VAL A N 1
ATOM 626 C CA . VAL A 1 86 ? 4.053 14.529 -12.057 1.00 79.75 86 VAL A CA 1
ATOM 627 C C . VAL A 1 86 ? 3.778 15.772 -12.894 1.00 79.75 86 VAL A C 1
ATOM 629 O O . VAL A 1 86 ? 2.659 15.861 -13.446 1.00 79.75 86 VAL A O 1
#

Solvent-accessible surface area (backbone atoms only — not comparable to full-atom values): 5038 Å² total; per-residue (Å²): 103,62,96,78,69,53,56,66,50,81,43,57,53,44,70,47,21,28,53,51,16,69,66,32,40,49,55,56,47,61,52,29,75,72,46,101,44,50,47,38,33,24,45,61,64,54,31,43,71,49,81,90,79,66,86,54,63,28,66,65,50,73,66,56,51,59,54,48,60,71,40,82,64,36,78,46,72,27,77,74,76,53,63,94,81,111

Nearest PDB structures (foldseek):
  3t8l-assembly1_A  TM=9.326E-01  e=1.156E-05  Agrobacterium fabrum str. C58
  8u9q-assembly1_C  TM=4.550E-01  e=7.401E-01  Saccharomyces cerevisiae
  2zza-assembly2_B  TM=2.486E-01  e=1.680E+00  Moritella profunda
  3ia4-assembly4_D  TM=2.294E-01  e=1.278E+00  Moritella profunda

Sequence (86 aa):
VIPHGTTSMFIDPHEIANVLGLPGVRLMHDEAVVMPINVLVQMPSCVPSAPGLEHAGAELTVADVTEAMAWENIIGLGEVMNFPGV

Secondary structure (DSSP, 8-state):
-GGGT--EEEE--HHHHHHH-HHHHHHHHHHHHHSSSEEEEEEP--SSSSTTT---S----HHHHHHHTTSTTEEEE-----GGG-